Protein AF-A0A838E9V6-F1 (afdb_monomer)

Mean predicted aligned error: 13.84 Å

Nearest PDB structures (foldseek):
  1suy-assembly1_A  TM=6.445E-01  e=7.624E-01  Thermosynechococcus vestitus BP-1
  1wsx-assembly1_A  TM=2.906E-01  e=5.916E+00  Mus musculus

Structure (mmCIF, N/CA/C/O backbone):
data_AF-A0A838E9V6-F1
#
_entry.id   AF-A0A838E9V6-F1
#
loop_
_atom_site.group_PDB
_atom_site.id
_atom_site.type_symbol
_atom_site.label_atom_id
_atom_site.label_alt_id
_atom_site.label_comp_id
_atom_site.label_asym_id
_atom_site.label_entity_id
_atom_site.label_seq_id
_atom_site.pdbx_PDB_ins_code
_atom_site.Cartn_x
_atom_site.Cartn_y
_atom_site.Cartn_z
_atom_site.occupancy
_atom_site.B_iso_or_equiv
_atom_site.auth_seq_id
_atom_site.auth_comp_id
_atom_site.auth_asym_id
_atom_site.auth_atom_id
_atom_site.pdbx_PDB_model_num
ATOM 1 N N . MET A 1 1 ? -10.576 -5.044 -42.780 1.00 44.03 1 MET A N 1
ATOM 2 C CA . MET A 1 1 ? -9.207 -4.697 -42.342 1.00 44.03 1 MET A CA 1
ATOM 3 C C . MET A 1 1 ? -9.316 -3.713 -41.189 1.00 44.03 1 MET A C 1
ATOM 5 O O . MET A 1 1 ? -9.826 -2.631 -41.423 1.00 44.03 1 MET A O 1
ATOM 9 N N . SER A 1 2 ? -8.947 -4.120 -39.970 1.00 41.78 2 SER A N 1
ATOM 10 C CA . SER A 1 2 ? -8.233 -3.323 -38.948 1.00 41.78 2 SER A CA 1
ATOM 11 C C . SER A 1 2 ? -8.264 -4.103 -37.624 1.00 41.78 2 SER A C 1
ATOM 13 O O . SER A 1 2 ? -9.058 -3.837 -36.729 1.00 41.78 2 SER A O 1
ATOM 15 N N . ALA A 1 3 ? -7.438 -5.147 -37.552 1.00 50.62 3 ALA A N 1
ATOM 16 C CA . ALA A 1 3 ? -7.048 -5.796 -36.307 1.00 50.62 3 ALA A CA 1
ATOM 17 C C . ALA A 1 3 ? -5.628 -5.302 -36.020 1.00 50.62 3 ALA A C 1
ATOM 19 O O . ALA A 1 3 ? -4.752 -5.484 -36.863 1.00 50.62 3 ALA A O 1
ATOM 20 N N . GLY A 1 4 ? -5.404 -4.611 -34.901 1.00 46.19 4 GLY A N 1
ATOM 21 C CA . GLY A 1 4 ? -4.061 -4.085 -34.640 1.00 46.19 4 GLY A CA 1
ATOM 22 C C . GLY A 1 4 ? -3.815 -3.292 -33.361 1.00 46.19 4 GLY A C 1
ATOM 23 O O . GLY A 1 4 ? -2.734 -2.730 -33.238 1.00 46.19 4 GLY A O 1
ATOM 24 N N . ARG A 1 5 ? -4.749 -3.203 -32.400 1.00 48.25 5 ARG A N 1
ATOM 25 C CA . ARG A 1 5 ? -4.474 -2.433 -31.167 1.00 48.25 5 ARG A CA 1
ATOM 26 C C . ARG A 1 5 ? -5.115 -2.967 -29.876 1.00 48.25 5 ARG A C 1
ATOM 28 O O . ARG A 1 5 ? -5.399 -2.186 -28.983 1.00 48.25 5 ARG A O 1
ATOM 35 N N . GLN A 1 6 ? -5.342 -4.280 -29.767 1.00 49.00 6 GLN A N 1
ATOM 36 C CA . GLN A 1 6 ? -5.952 -4.902 -28.570 1.00 49.00 6 GLN A CA 1
ATOM 37 C C . GLN A 1 6 ? -5.002 -5.803 -27.753 1.00 49.00 6 GLN A C 1
ATOM 39 O O . GLN A 1 6 ? -5.406 -6.326 -26.726 1.00 49.00 6 GLN A O 1
ATOM 44 N N . GLY A 1 7 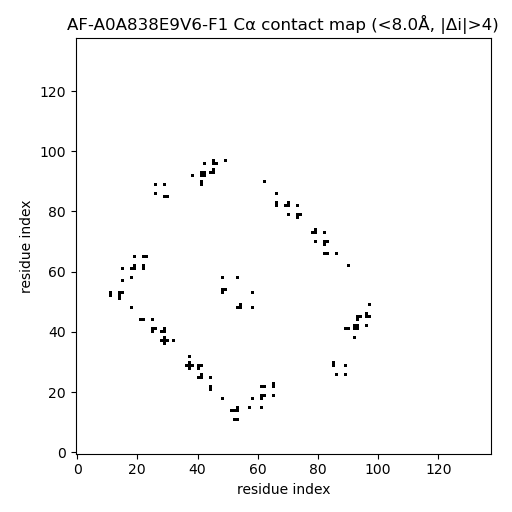? -3.737 -5.970 -28.159 1.00 52.50 7 GLY A N 1
ATOM 45 C CA . GLY A 1 7 ? -2.804 -6.877 -27.470 1.00 52.50 7 GLY A CA 1
ATOM 46 C C . GLY A 1 7 ? -2.057 -6.281 -26.271 1.00 52.50 7 GLY A C 1
ATOM 47 O O . GLY A 1 7 ? -1.668 -7.024 -25.383 1.00 52.50 7 GLY A O 1
ATOM 48 N N . HIS A 1 8 ? -1.852 -4.960 -26.233 1.00 54.62 8 HIS A N 1
ATOM 49 C CA . HIS A 1 8 ? -0.976 -4.333 -25.231 1.00 54.62 8 HIS A CA 1
ATOM 50 C C . HIS A 1 8 ? -1.725 -3.914 -23.952 1.00 54.62 8 HIS A C 1
ATOM 52 O O . HIS A 1 8 ? -1.198 -4.078 -22.861 1.00 54.62 8 HIS A O 1
ATOM 58 N N . GLY A 1 9 ? -2.986 -3.472 -24.071 1.00 62.78 9 GLY A N 1
ATOM 59 C CA . GLY A 1 9 ? -3.817 -3.127 -22.907 1.00 62.78 9 GLY A CA 1
ATOM 60 C C . GLY A 1 9 ? -4.134 -4.334 -22.021 1.00 62.78 9 GLY A C 1
ATOM 61 O O . GLY A 1 9 ? -3.982 -4.258 -20.815 1.00 62.78 9 GLY A O 1
ATOM 62 N N . GLY A 1 10 ? -4.447 -5.492 -22.615 1.00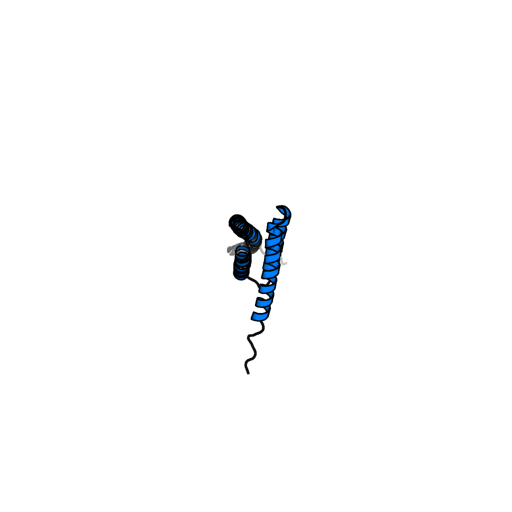 76.75 10 GLY A N 1
ATOM 63 C CA . GLY A 1 10 ? -4.812 -6.682 -21.836 1.00 76.75 10 GLY A CA 1
ATOM 64 C C . GLY A 1 10 ? -3.674 -7.280 -20.996 1.00 76.75 10 GLY A C 1
ATOM 65 O O . GLY A 1 10 ? -3.946 -7.926 -19.987 1.00 76.75 10 GLY A O 1
ATOM 66 N N . VAL A 1 11 ? -2.410 -7.078 -21.389 1.00 77.00 11 VAL A N 1
ATOM 67 C CA . VAL A 1 11 ? -1.249 -7.510 -20.589 1.00 77.00 11 VAL A CA 1
ATOM 68 C C . VAL A 1 11 ? -1.016 -6.543 -19.429 1.00 77.00 11 VAL A C 1
ATOM 70 O O . VAL A 1 11 ? -0.875 -6.999 -18.298 1.00 77.00 11 VAL A O 1
ATOM 73 N N . HIS A 1 12 ? -1.067 -5.232 -19.691 1.00 83.00 12 HIS A N 1
ATOM 74 C CA . HIS A 1 12 ? -0.949 -4.195 -18.659 1.00 83.00 12 HIS A CA 1
ATOM 75 C C . HIS A 1 12 ? -2.067 -4.309 -17.611 1.00 83.00 12 HIS A C 1
ATOM 77 O O . HIS A 1 12 ? -1.781 -4.324 -16.418 1.00 83.00 12 HIS A O 1
ATOM 83 N N . ASP A 1 13 ? -3.313 -4.546 -18.038 1.00 86.25 13 ASP A N 1
ATOM 84 C CA . ASP A 1 13 ? -4.456 -4.778 -17.142 1.00 86.25 13 ASP A CA 1
ATOM 85 C C . ASP A 1 13 ? -4.245 -6.021 -16.252 1.00 86.25 13 ASP A C 1
ATOM 87 O O . ASP A 1 13 ? -4.511 -6.003 -15.048 1.00 86.25 13 ASP A O 1
ATOM 91 N N . ALA A 1 14 ? -3.727 -7.119 -16.815 1.00 88.00 14 ALA A N 1
ATOM 92 C CA . ALA A 1 14 ? -3.445 -8.336 -16.055 1.00 88.00 14 ALA A CA 1
ATOM 93 C C . ALA A 1 14 ? -2.296 -8.150 -15.044 1.00 88.00 14 ALA A C 1
ATOM 95 O O . ALA A 1 14 ? -2.336 -8.721 -13.946 1.00 88.00 14 ALA A O 1
ATOM 96 N N . GLU A 1 15 ? -1.281 -7.360 -15.400 1.00 88.19 15 GLU A N 1
ATOM 97 C CA . GLU A 1 15 ? -0.183 -6.982 -14.509 1.00 88.19 15 GLU A CA 1
ATOM 98 C C . GLU A 1 15 ? -0.649 -6.041 -13.395 1.00 88.19 15 GLU A C 1
ATOM 100 O O . GLU A 1 15 ? -0.291 -6.274 -12.239 1.00 88.19 15 GLU A O 1
ATOM 105 N N . LEU A 1 16 ? -1.505 -5.059 -13.694 1.00 89.81 16 LEU A N 1
ATOM 106 C CA . LEU A 1 16 ? -2.145 -4.189 -12.703 1.00 89.81 16 LEU A CA 1
ATOM 107 C C . LEU A 1 16 ? -2.951 -4.997 -11.685 1.00 89.81 16 LEU A C 1
ATOM 109 O O . LEU A 1 16 ? -2.782 -4.830 -10.478 1.00 89.81 16 LEU A O 1
ATOM 113 N N . GLU A 1 17 ? -3.765 -5.945 -12.149 1.00 91.94 17 GLU A N 1
ATOM 114 C CA . GLU A 1 17 ? -4.529 -6.825 -11.264 1.00 91.94 17 GLU A CA 1
ATOM 115 C C . GLU A 1 17 ? -3.622 -7.705 -10.396 1.00 91.94 17 GLU A C 1
ATOM 117 O O . GLU A 1 17 ? -3.911 -7.977 -9.224 1.00 91.94 17 GLU A O 1
ATOM 122 N N . ARG A 1 18 ? -2.497 -8.169 -10.950 1.00 91.38 18 ARG A N 1
ATOM 123 C CA . ARG A 1 18 ? -1.490 -8.905 -10.179 1.00 91.38 18 ARG A CA 1
ATOM 124 C C . ARG A 1 18 ? -0.842 -8.017 -9.125 1.00 91.38 18 ARG A C 1
ATOM 126 O O . ARG A 1 18 ? -0.727 -8.452 -7.979 1.00 91.38 18 ARG A O 1
ATOM 133 N N . LEU A 1 19 ? -0.470 -6.795 -9.495 1.00 92.19 19 LEU A N 1
ATOM 134 C CA . LEU A 1 19 ? 0.091 -5.813 -8.582 1.00 92.19 19 LEU A CA 1
ATOM 135 C C . LEU A 1 19 ? -0.893 -5.506 -7.456 1.00 92.19 19 LEU A C 1
ATOM 137 O O . LEU A 1 19 ? -0.500 -5.558 -6.299 1.00 92.19 19 LEU A O 1
ATOM 141 N N . ARG A 1 20 ? -2.176 -5.283 -7.752 1.00 94.81 20 ARG A N 1
ATOM 142 C CA . ARG A 1 20 ? -3.206 -5.033 -6.736 1.00 94.81 20 ARG A CA 1
ATOM 143 C C . ARG A 1 20 ? -3.312 -6.164 -5.715 1.00 94.81 20 ARG A C 1
ATOM 145 O O . ARG A 1 20 ? -3.362 -5.897 -4.511 1.00 94.81 20 ARG A O 1
ATOM 152 N N . ARG A 1 21 ? -3.273 -7.426 -6.158 1.00 94.19 21 ARG A N 1
ATOM 153 C CA . ARG A 1 21 ? -3.259 -8.589 -5.249 1.00 94.19 21 ARG A CA 1
ATOM 154 C C . ARG A 1 21 ? -1.994 -8.642 -4.393 1.00 94.19 21 ARG A C 1
ATOM 156 O O . ARG A 1 21 ? -2.096 -8.773 -3.173 1.00 94.19 21 ARG A O 1
ATOM 163 N N . ASP A 1 22 ? -0.825 -8.517 -5.019 1.00 92.25 22 ASP A N 1
ATOM 164 C CA . ASP A 1 22 ? 0.467 -8.572 -4.326 1.00 92.25 22 ASP A CA 1
ATOM 165 C C . ASP A 1 22 ? 0.612 -7.401 -3.329 1.00 92.25 22 ASP A C 1
ATOM 167 O O . ASP A 1 22 ? 1.087 -7.594 -2.209 1.00 92.25 22 ASP A O 1
ATOM 171 N N . TYR A 1 23 ? 0.126 -6.211 -3.698 1.00 94.38 23 TYR A N 1
ATOM 172 C CA . TYR A 1 23 ? 0.092 -5.012 -2.860 1.00 94.38 23 TYR A CA 1
ATOM 173 C C . TYR A 1 23 ? -0.822 -5.200 -1.653 1.00 94.38 23 TYR A C 1
ATOM 175 O O . TYR A 1 23 ? -0.414 -4.938 -0.525 1.00 94.38 23 TYR A O 1
ATOM 183 N N . THR A 1 24 ? -2.045 -5.692 -1.871 1.00 94.50 24 THR A N 1
ATOM 184 C CA . THR A 1 24 ? -3.008 -5.952 -0.790 1.00 94.50 24 THR A CA 1
ATOM 185 C C . THR A 1 24 ? -2.431 -6.930 0.224 1.00 94.50 24 THR A C 1
ATOM 187 O O . THR A 1 24 ? -2.467 -6.669 1.426 1.00 94.50 24 THR A O 1
ATOM 190 N N . PHE A 1 25 ? -1.846 -8.032 -0.253 1.00 92.19 25 PHE A N 1
ATOM 191 C CA . PHE A 1 25 ? -1.209 -9.016 0.614 1.00 92.19 25 PHE A CA 1
ATOM 192 C C . PHE A 1 25 ? -0.065 -8.395 1.423 1.00 92.19 25 PHE A C 1
ATOM 194 O O . PHE A 1 25 ? -0.062 -8.487 2.648 1.00 92.19 25 PHE A O 1
ATOM 201 N N . ALA A 1 26 ? 0.863 -7.700 0.760 1.00 91.19 26 ALA A N 1
ATOM 202 C CA . ALA A 1 26 ? 1.997 -7.071 1.429 1.00 91.19 26 ALA A CA 1
ATOM 203 C C . ALA A 1 26 ? 1.559 -6.003 2.447 1.00 91.19 26 ALA A C 1
ATOM 205 O O . ALA A 1 26 ? 2.107 -5.951 3.545 1.00 91.19 26 ALA A O 1
ATOM 206 N N . PHE A 1 27 ? 0.541 -5.198 2.129 1.00 92.56 27 PHE A N 1
ATOM 207 C CA . PHE A 1 27 ? 0.009 -4.174 3.027 1.00 92.56 27 PHE A CA 1
ATOM 208 C C . PHE A 1 27 ? -0.659 -4.776 4.273 1.00 92.56 27 PHE A C 1
ATOM 210 O O . PHE A 1 27 ? -0.463 -4.282 5.385 1.00 92.56 27 PHE A O 1
ATOM 217 N N . LEU A 1 28 ? -1.414 -5.869 4.121 1.00 89.81 28 LEU A N 1
ATOM 218 C CA . LEU A 1 28 ? -2.009 -6.583 5.255 1.00 89.81 28 LEU A CA 1
ATOM 219 C C . LEU A 1 28 ? -0.935 -7.225 6.139 1.00 89.81 28 LEU A C 1
ATOM 221 O O . LEU A 1 28 ? -0.963 -7.043 7.356 1.00 89.81 28 LEU A O 1
ATOM 225 N N . THR A 1 29 ? 0.049 -7.899 5.541 1.00 87.62 29 THR A N 1
ATOM 226 C CA . THR A 1 29 ? 1.192 -8.475 6.265 1.00 87.62 29 THR A CA 1
ATOM 227 C C . THR A 1 29 ? 1.982 -7.394 7.001 1.00 87.62 29 THR A C 1
ATOM 229 O O . THR A 1 29 ? 2.282 -7.547 8.185 1.00 87.62 29 THR A O 1
ATOM 232 N N . TYR A 1 30 ? 2.221 -6.245 6.358 1.00 86.50 30 TYR A N 1
ATOM 233 C CA . TYR A 1 30 ? 2.899 -5.104 6.973 1.00 86.50 30 TYR A CA 1
ATOM 234 C C . TYR A 1 30 ? 2.183 -4.617 8.243 1.00 86.50 30 TYR A C 1
ATOM 236 O O . TYR A 1 30 ? 2.810 -4.187 9.210 1.00 86.50 30 TYR A O 1
ATOM 244 N N . ARG A 1 31 ? 0.851 -4.701 8.287 1.00 83.25 31 ARG A N 1
ATOM 245 C CA . ARG A 1 31 ? 0.083 -4.319 9.478 1.00 83.25 31 ARG A CA 1
ATOM 246 C C . ARG A 1 31 ? 0.146 -5.348 10.605 1.00 83.25 31 ARG A C 1
ATOM 248 O O . ARG A 1 31 ? 0.025 -4.954 11.764 1.00 83.25 31 ARG A O 1
ATOM 255 N N . LEU A 1 32 ? 0.298 -6.630 10.277 1.00 82.88 32 LEU A N 1
ATOM 256 C CA . LEU A 1 32 ? 0.197 -7.737 11.230 1.00 82.88 32 LEU A CA 1
ATOM 257 C C . LEU A 1 32 ? 1.546 -8.152 11.841 1.00 82.88 32 LEU A C 1
ATOM 259 O O . LEU A 1 32 ? 1.571 -8.573 12.994 1.00 82.88 32 LEU A O 1
ATOM 263 N N . GLU A 1 33 ? 2.655 -8.030 11.108 1.00 77.06 33 GLU A N 1
ATOM 264 C CA . GLU A 1 33 ? 3.945 -8.627 11.504 1.00 77.06 33 GLU A CA 1
ATOM 265 C C . GLU A 1 33 ? 4.886 -7.665 12.250 1.00 77.06 33 GLU A C 1
ATOM 267 O O . GLU A 1 33 ? 4.508 -6.532 12.530 1.00 77.06 33 GLU A O 1
ATOM 272 N N . GLY A 1 34 ? 6.091 -8.107 12.632 1.00 68.31 34 GLY A N 1
ATOM 273 C CA . GLY A 1 34 ? 7.119 -7.289 13.293 1.00 68.31 34 GLY A CA 1
ATOM 274 C C . GLY A 1 34 ? 7.966 -6.466 12.314 1.00 68.31 34 GLY A C 1
ATOM 275 O O . GLY A 1 34 ? 7.862 -6.611 11.099 1.00 68.31 34 GLY A O 1
ATOM 276 N N . THR A 1 35 ? 8.822 -5.580 12.833 1.00 69.81 35 THR A N 1
ATOM 277 C CA . THR A 1 35 ? 9.545 -4.558 12.048 1.00 69.81 35 THR A CA 1
ATOM 278 C C . THR A 1 35 ? 10.389 -5.118 10.896 1.00 69.81 35 THR A C 1
ATOM 280 O O . THR A 1 35 ? 10.432 -4.512 9.832 1.00 69.81 35 THR A O 1
ATOM 283 N N . GLU A 1 36 ? 11.034 -6.274 11.070 1.00 72.81 36 GLU A N 1
ATOM 284 C CA . GLU A 1 36 ? 11.898 -6.866 10.035 1.00 72.81 36 GLU A CA 1
ATOM 285 C C . GLU A 1 36 ? 11.097 -7.480 8.881 1.00 72.81 36 GLU A C 1
ATOM 287 O O . GLU A 1 36 ? 11.388 -7.216 7.714 1.00 72.81 36 GLU A O 1
ATOM 292 N N . GLN A 1 37 ? 10.044 -8.246 9.181 1.00 75.00 37 GLN A N 1
ATOM 293 C CA . GLN A 1 37 ? 9.223 -8.861 8.134 1.00 75.00 37 GLN A CA 1
ATOM 294 C C . GLN A 1 37 ? 8.397 -7.821 7.362 1.00 75.00 37 GLN A C 1
ATOM 296 O O . GLN A 1 37 ? 8.198 -7.946 6.152 1.00 75.00 37 GLN A O 1
ATOM 301 N N . ARG A 1 38 ? 8.001 -6.734 8.041 1.00 73.81 38 ARG A N 1
ATOM 302 C CA . ARG A 1 38 ? 7.392 -5.540 7.435 1.00 73.81 38 ARG A CA 1
ATOM 303 C C . ARG A 1 38 ? 8.245 -4.955 6.312 1.00 73.81 38 ARG A C 1
ATOM 305 O O . ARG A 1 38 ? 7.741 -4.723 5.214 1.00 73.81 38 ARG A O 1
ATOM 312 N N . LEU A 1 39 ? 9.528 -4.722 6.586 1.00 75.31 39 LEU A N 1
ATOM 313 C CA . LEU A 1 39 ? 10.454 -4.137 5.615 1.00 75.31 39 LEU A CA 1
ATOM 314 C C . LEU A 1 39 ? 10.697 -5.083 4.439 1.00 75.31 39 LEU A C 1
ATOM 316 O O . LEU A 1 39 ? 10.697 -4.644 3.290 1.00 75.31 39 LEU A O 1
ATOM 320 N N . GLN A 1 40 ? 10.820 -6.384 4.710 1.00 79.00 40 GLN A N 1
ATOM 321 C CA . GLN A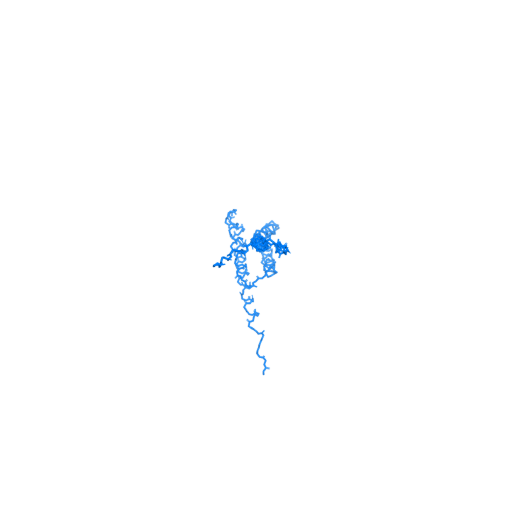 1 40 ? 11.002 -7.389 3.666 1.00 79.00 40 GLN A CA 1
ATOM 322 C C . GLN A 1 40 ? 9.813 -7.426 2.691 1.00 79.00 40 GLN A C 1
ATOM 324 O O . GLN A 1 40 ? 10.016 -7.436 1.477 1.00 79.00 40 GLN A O 1
ATOM 329 N N . ALA A 1 41 ? 8.576 -7.368 3.198 1.00 78.00 41 ALA A N 1
ATOM 330 C CA . ALA A 1 41 ? 7.375 -7.365 2.361 1.00 78.00 41 ALA A CA 1
ATOM 331 C C . ALA A 1 41 ? 7.304 -6.139 1.429 1.00 78.00 41 ALA A C 1
ATOM 333 O O . ALA A 1 41 ? 6.982 -6.279 0.247 1.00 78.00 41 ALA A O 1
ATOM 334 N N . ALA A 1 42 ? 7.636 -4.948 1.941 1.00 79.75 42 ALA A N 1
ATOM 335 C CA . ALA A 1 42 ? 7.700 -3.725 1.140 1.00 79.75 42 ALA A CA 1
ATOM 336 C C . ALA A 1 42 ? 8.820 -3.792 0.085 1.00 79.75 42 ALA A C 1
ATOM 338 O O . ALA A 1 42 ? 8.607 -3.446 -1.080 1.00 79.75 42 ALA A O 1
ATOM 339 N N . TYR A 1 43 ? 9.989 -4.305 0.476 1.00 79.62 43 TYR A N 1
ATOM 340 C CA . TYR A 1 43 ? 11.150 -4.442 -0.396 1.00 79.62 43 TYR A CA 1
ATOM 341 C C . TYR A 1 43 ? 10.905 -5.410 -1.564 1.00 79.62 43 TYR A C 1
ATOM 343 O O . TYR A 1 43 ? 11.177 -5.087 -2.725 1.00 79.62 43 TYR A O 1
ATOM 351 N N . ASP A 1 44 ? 10.349 -6.589 -1.278 1.00 81.44 44 ASP A N 1
ATOM 352 C CA . ASP A 1 44 ? 10.055 -7.600 -2.296 1.00 81.44 44 ASP A CA 1
ATOM 353 C C . ASP A 1 44 ? 8.982 -7.128 -3.278 1.00 81.44 44 ASP A C 1
ATOM 355 O O . ASP A 1 44 ? 9.064 -7.426 -4.473 1.00 81.44 44 ASP A O 1
ATOM 359 N N . LEU A 1 45 ? 7.994 -6.364 -2.802 1.00 84.19 45 LEU A N 1
ATOM 360 C CA . LEU A 1 45 ? 6.988 -5.753 -3.663 1.00 84.19 45 LEU A CA 1
ATOM 361 C C . LEU A 1 45 ? 7.615 -4.717 -4.604 1.00 84.19 45 LEU A C 1
ATOM 363 O O . LEU A 1 45 ? 7.404 -4.790 -5.815 1.00 84.19 45 LEU A O 1
ATOM 367 N N . GLY A 1 46 ? 8.431 -3.803 -4.072 1.00 79.19 46 GLY A N 1
ATOM 368 C CA . GLY A 1 46 ? 9.113 -2.783 -4.871 1.00 79.19 46 GLY A CA 1
ATOM 369 C C . GLY A 1 46 ? 9.982 -3.387 -5.980 1.00 79.19 46 GLY A C 1
ATOM 370 O O . GLY A 1 46 ? 9.929 -2.952 -7.132 1.00 79.19 46 GLY A O 1
ATOM 371 N N . ARG A 1 47 ? 10.702 -4.478 -5.684 1.00 78.00 47 ARG A N 1
ATOM 372 C CA . ARG A 1 47 ? 11.488 -5.221 -6.685 1.00 78.00 47 ARG A CA 1
ATOM 373 C C . ARG A 1 47 ? 10.644 -5.867 -7.779 1.00 78.00 47 ARG A C 1
ATOM 375 O O . ARG A 1 47 ? 11.070 -5.871 -8.932 1.00 78.00 47 ARG A O 1
ATOM 382 N N . LYS A 1 48 ? 9.481 -6.430 -7.438 1.00 79.81 48 LYS A N 1
ATOM 383 C CA . LYS A 1 48 ? 8.576 -7.041 -8.426 1.00 79.8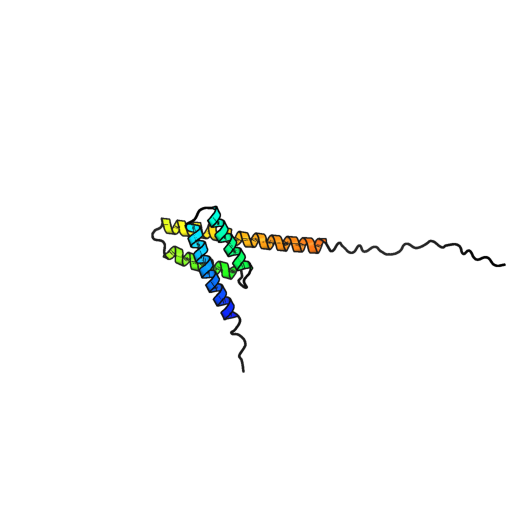1 48 LYS A CA 1
ATOM 384 C C . LYS A 1 48 ? 8.051 -6.003 -9.412 1.00 79.81 48 LYS A C 1
ATOM 386 O O . LYS A 1 48 ? 8.048 -6.274 -10.606 1.00 79.81 48 LYS A O 1
ATOM 391 N N . VAL A 1 49 ? 7.686 -4.814 -8.928 1.00 78.81 49 VAL A N 1
ATOM 392 C CA . VAL A 1 49 ? 7.230 -3.711 -9.789 1.00 78.81 49 VAL A CA 1
ATOM 393 C C . VAL A 1 49 ? 8.348 -3.262 -10.730 1.00 78.81 49 VAL A C 1
ATOM 395 O O . VAL A 1 49 ? 8.121 -3.133 -11.927 1.00 78.81 49 VAL A O 1
ATOM 398 N N . MET A 1 50 ? 9.581 -3.124 -10.232 1.00 73.69 50 MET A N 1
ATOM 399 C CA . MET A 1 50 ? 10.734 -2.777 -11.077 1.00 73.69 50 MET A CA 1
ATOM 400 C C . MET A 1 50 ? 11.050 -3.807 -12.175 1.00 73.69 50 MET A C 1
ATOM 402 O O . MET A 1 50 ? 11.722 -3.464 -13.144 1.00 73.69 50 MET A O 1
ATOM 406 N N . ALA A 1 51 ? 10.622 -5.060 -12.012 1.00 73.19 51 ALA A N 1
ATOM 407 C CA . ALA A 1 51 ? 10.821 -6.130 -12.988 1.00 73.19 51 ALA A CA 1
ATOM 408 C C . ALA A 1 51 ? 9.639 -6.303 -13.967 1.00 73.19 51 ALA A C 1
ATOM 410 O O . ALA A 1 51 ? 9.697 -7.190 -14.816 1.00 73.19 51 ALA A O 1
ATOM 411 N N . SER A 1 52 ? 8.583 -5.495 -13.837 1.00 76.31 52 SER A N 1
ATOM 412 C CA . SER A 1 52 ? 7.382 -5.516 -14.690 1.00 76.31 52 SER A CA 1
ATOM 413 C C . SER A 1 52 ? 7.364 -4.352 -15.690 1.00 76.31 52 SER A C 1
ATOM 415 O O . SER A 1 52 ? 8.206 -3.458 -15.602 1.00 76.31 52 SER A O 1
ATOM 417 N N . GLU A 1 53 ? 6.400 -4.326 -16.619 1.00 77.62 53 GLU A N 1
ATOM 418 C CA . GLU A 1 53 ? 6.174 -3.158 -17.493 1.00 77.62 53 GLU A CA 1
ATOM 419 C C . GLU A 1 53 ? 5.440 -2.006 -16.774 1.00 77.62 53 GLU A C 1
ATOM 421 O O . GLU A 1 53 ? 5.209 -0.944 -17.358 1.00 77.62 53 GLU A O 1
ATOM 426 N N . LEU A 1 54 ? 5.100 -2.189 -15.493 1.00 81.38 54 LEU A N 1
ATOM 427 C CA . LEU A 1 54 ? 4.400 -1.202 -14.680 1.00 81.38 54 LEU A CA 1
ATOM 428 C C . LEU A 1 54 ? 5.311 -0.042 -14.277 1.00 81.38 54 LEU A C 1
ATOM 430 O O . LEU A 1 54 ? 6.498 -0.197 -13.976 1.00 81.38 54 LEU A O 1
ATOM 434 N N . ASN A 1 55 ? 4.721 1.146 -14.218 1.00 83.19 55 ASN A N 1
ATOM 435 C CA . ASN A 1 55 ? 5.413 2.370 -13.841 1.00 83.19 55 ASN A CA 1
ATOM 436 C C . ASN A 1 55 ? 5.015 2.851 -12.429 1.00 83.19 55 ASN A C 1
ATOM 438 O O . ASN A 1 55 ? 4.181 2.268 -11.737 1.00 83.19 55 ASN A O 1
ATOM 442 N N . LEU A 1 56 ? 5.630 3.946 -11.977 1.00 84.81 56 LEU A N 1
ATOM 443 C CA . LEU A 1 56 ? 5.377 4.505 -10.646 1.00 84.81 56 LEU A CA 1
ATOM 444 C C . LEU A 1 56 ? 3.930 5.007 -10.455 1.00 84.81 56 LEU A C 1
ATOM 446 O O . LEU A 1 56 ? 3.417 4.969 -9.338 1.00 84.81 56 LEU A O 1
ATOM 450 N N . LEU A 1 57 ? 3.272 5.474 -11.520 1.00 88.38 57 LEU A N 1
ATOM 451 C CA . LEU A 1 57 ? 1.877 5.918 -11.474 1.00 88.38 57 LEU A CA 1
ATOM 452 C C . LEU A 1 57 ? 0.927 4.730 -11.308 1.00 88.38 57 LEU A C 1
ATOM 454 O O . LEU A 1 57 ? -0.003 4.830 -10.514 1.00 88.38 57 LEU A O 1
ATOM 458 N N . ASP A 1 58 ? 1.211 3.604 -11.967 1.00 90.25 58 ASP A N 1
ATOM 459 C CA . ASP A 1 58 ? 0.460 2.353 -11.793 1.00 90.25 58 ASP A CA 1
ATOM 460 C C . ASP A 1 58 ? 0.505 1.898 -10.323 1.00 90.25 58 ASP A C 1
ATOM 462 O O . ASP A 1 58 ? -0.516 1.576 -9.713 1.00 90.25 58 ASP A O 1
ATOM 466 N N . LEU A 1 59 ? 1.691 1.963 -9.708 1.00 91.06 59 LEU A N 1
ATOM 467 C CA . LEU A 1 59 ? 1.873 1.666 -8.287 1.00 91.06 59 LEU A CA 1
ATOM 468 C C . LEU A 1 59 ? 1.120 2.646 -7.373 1.00 91.06 59 LEU A C 1
ATOM 470 O O . LEU A 1 59 ? 0.510 2.222 -6.390 1.00 91.06 59 LEU A O 1
ATOM 474 N N . ALA A 1 60 ? 1.159 3.946 -7.675 1.00 93.25 60 ALA A N 1
ATOM 475 C CA . ALA A 1 60 ? 0.444 4.959 -6.903 1.00 93.25 60 ALA A CA 1
ATOM 476 C C . ALA A 1 60 ? -1.081 4.777 -6.995 1.00 93.25 60 ALA A C 1
ATOM 478 O O . ALA A 1 60 ? -1.779 4.909 -5.990 1.00 93.25 60 ALA A O 1
ATOM 479 N N . GLN A 1 61 ? -1.596 4.426 -8.176 1.00 94.75 61 GLN A N 1
ATOM 480 C CA . GLN A 1 61 ? -3.011 4.129 -8.375 1.00 94.75 61 GLN A CA 1
ATOM 481 C C . GLN A 1 61 ? -3.441 2.925 -7.529 1.00 94.75 61 GLN A C 1
ATOM 483 O O . GLN A 1 61 ? -4.365 3.047 -6.724 1.00 94.75 61 GLN A O 1
ATOM 488 N N . VAL A 1 62 ? -2.722 1.801 -7.634 1.00 95.69 62 VAL A N 1
ATOM 489 C CA . VAL A 1 62 ? -3.004 0.598 -6.836 1.00 95.69 62 VAL A CA 1
ATOM 490 C C . VAL A 1 62 ? -2.949 0.894 -5.335 1.00 95.69 62 VAL A C 1
ATOM 492 O O . VAL A 1 62 ? -3.813 0.439 -4.585 1.00 95.69 62 VAL A O 1
ATOM 495 N N . HIS A 1 63 ? -1.970 1.684 -4.879 1.00 96.25 63 HIS A N 1
ATOM 496 C CA . HIS A 1 63 ? -1.895 2.113 -3.483 1.00 96.25 63 HIS A CA 1
ATOM 497 C C . HIS A 1 63 ? -3.183 2.816 -3.038 1.00 96.25 63 HIS A C 1
ATOM 499 O O . HIS A 1 63 ? -3.75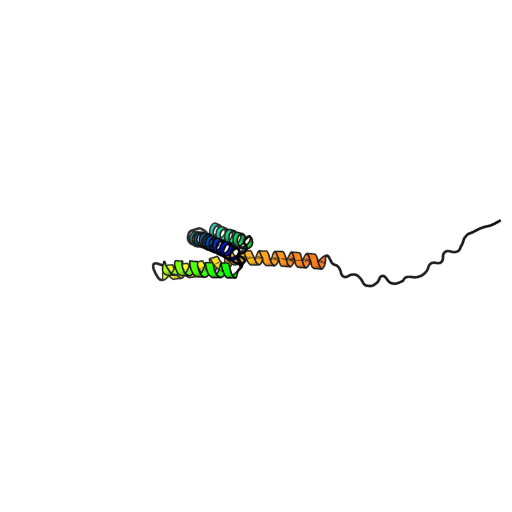7 2.455 -2.011 1.00 96.25 63 HIS A O 1
ATOM 505 N N . HIS A 1 64 ? -3.655 3.800 -3.806 1.00 96.62 64 HIS A N 1
ATOM 506 C CA . HIS A 1 64 ? -4.859 4.548 -3.455 1.00 96.62 64 HIS A CA 1
ATOM 507 C C . HIS A 1 64 ? -6.113 3.670 -3.431 1.00 96.62 64 HIS A C 1
ATOM 509 O O . HIS A 1 64 ? -6.917 3.807 -2.508 1.00 96.62 64 HIS A O 1
ATOM 515 N N . GLU A 1 65 ? -6.261 2.752 -4.386 1.00 96.88 65 GLU A N 1
ATOM 516 C CA . GLU A 1 65 ? -7.383 1.807 -4.434 1.00 96.88 65 GLU A CA 1
ATOM 517 C C . GLU A 1 65 ? -7.401 0.894 -3.198 1.00 96.88 65 GLU A C 1
ATOM 519 O O . GLU A 1 65 ? -8.398 0.838 -2.476 1.00 96.88 65 GLU A O 1
ATOM 524 N N . VAL A 1 66 ? -6.269 0.254 -2.882 1.00 96.81 66 VAL A N 1
ATOM 525 C CA . VAL A 1 66 ? -6.153 -0.648 -1.722 1.00 96.81 66 VAL A CA 1
ATOM 526 C C . VAL A 1 66 ? -6.362 0.099 -0.403 1.00 96.81 66 VAL A C 1
ATOM 528 O O . VAL A 1 66 ? -7.017 -0.407 0.512 1.00 96.81 66 VAL A O 1
ATOM 531 N N . VAL A 1 67 ? -5.830 1.317 -0.277 1.00 96.69 67 VAL A N 1
ATOM 532 C CA . VAL A 1 67 ? -6.000 2.129 0.935 1.00 96.69 67 VAL A CA 1
ATOM 533 C C . VAL A 1 67 ? -7.445 2.585 1.095 1.00 96.69 67 VAL A C 1
ATOM 535 O O . VAL A 1 67 ? -7.957 2.542 2.211 1.00 96.69 67 VAL A O 1
ATOM 538 N N . ALA A 1 68 ? -8.124 2.979 0.015 1.00 97.44 68 ALA A N 1
ATOM 539 C CA . ALA A 1 68 ? -9.536 3.342 0.070 1.00 97.44 68 ALA A CA 1
ATOM 540 C C . ALA A 1 68 ? -10.392 2.168 0.568 1.00 97.44 68 ALA A C 1
ATOM 542 O O . ALA A 1 68 ? -11.195 2.342 1.485 1.00 97.44 68 ALA A O 1
ATOM 543 N N . GLU A 1 69 ? -10.162 0.962 0.043 1.00 96.50 69 GLU A N 1
ATOM 544 C CA . GLU A 1 69 ? -10.835 -0.258 0.504 1.00 96.50 69 GLU A CA 1
ATOM 545 C C . GLU A 1 69 ? -10.546 -0.549 1.985 1.00 96.50 69 GLU A C 1
ATOM 547 O O . GLU A 1 69 ? -11.463 -0.812 2.767 1.00 96.50 69 GLU A O 1
ATOM 552 N N . ALA A 1 70 ? -9.286 -0.434 2.411 1.00 95.44 70 ALA A N 1
ATOM 553 C CA . ALA A 1 70 ? -8.894 -0.664 3.800 1.00 95.44 70 ALA A CA 1
ATOM 554 C C . ALA A 1 70 ? -9.467 0.379 4.776 1.00 95.44 70 ALA A C 1
ATOM 556 O O . ALA A 1 70 ? -9.756 0.047 5.928 1.00 95.44 70 ALA A O 1
ATOM 557 N N . LEU A 1 71 ? -9.623 1.633 4.340 1.00 96.19 71 LEU A N 1
ATOM 558 C CA . LEU A 1 71 ? -10.248 2.698 5.125 1.00 96.19 71 LEU A CA 1
ATOM 559 C C . LEU A 1 71 ? -11.755 2.468 5.268 1.00 96.19 71 LEU A C 1
ATOM 561 O O . LEU A 1 71 ? -12.285 2.634 6.364 1.00 96.19 71 LEU A O 1
ATOM 565 N N . LEU A 1 72 ? -12.430 2.045 4.194 1.00 96.56 72 LEU A N 1
ATOM 566 C CA . LEU A 1 72 ? -13.853 1.692 4.222 1.00 96.56 72 LEU A CA 1
ATOM 567 C C . LEU A 1 72 ? -14.136 0.473 5.112 1.00 96.56 72 LEU A C 1
ATOM 569 O O . LEU A 1 72 ? -15.203 0.391 5.713 1.00 96.56 72 LEU A O 1
ATOM 573 N N . ALA A 1 73 ? -13.180 -0.451 5.226 1.00 95.19 73 ALA A N 1
ATOM 574 C CA . ALA A 1 73 ? -13.280 -1.629 6.085 1.00 95.19 73 ALA A CA 1
ATOM 575 C C . ALA A 1 73 ? -12.940 -1.366 7.570 1.00 95.19 73 ALA A C 1
ATOM 577 O O . ALA A 1 73 ? -13.024 -2.284 8.388 1.00 95.19 73 ALA A O 1
ATOM 578 N N . ALA A 1 74 ? -12.522 -0.151 7.944 1.00 95.38 74 ALA A N 1
ATOM 579 C CA . ALA A 1 74 ? -12.145 0.161 9.320 1.00 95.38 74 ALA A CA 1
ATOM 580 C C . ALA A 1 74 ? -13.370 0.180 10.256 1.00 95.38 74 ALA A C 1
ATOM 582 O O . ALA A 1 74 ? -14.362 0.852 9.989 1.00 95.38 74 ALA A O 1
ATOM 583 N N . SER A 1 75 ? -13.281 -0.521 11.391 1.00 94.69 75 SER A N 1
ATOM 584 C CA . SER A 1 75 ? -14.387 -0.661 12.352 1.00 94.69 75 SER A CA 1
ATOM 585 C C . SER A 1 75 ? -14.674 0.600 13.168 1.00 94.69 75 SER A C 1
ATOM 587 O O . SER A 1 75 ? -15.786 0.781 13.658 1.00 94.69 75 SER A O 1
ATOM 589 N N . ASP A 1 76 ? -13.667 1.455 13.353 1.00 96.19 76 ASP A N 1
ATOM 590 C CA . ASP A 1 76 ? -13.759 2.676 14.144 1.00 96.19 76 ASP A CA 1
ATOM 591 C C . ASP A 1 76 ? -12.686 3.709 13.749 1.00 96.19 76 ASP A C 1
ATOM 593 O O . ASP A 1 76 ? -11.807 3.484 12.911 1.00 96.19 76 ASP A O 1
ATOM 597 N N . ASN A 1 77 ? -12.745 4.871 14.400 1.00 96.12 77 ASN A N 1
ATOM 598 C CA . ASN A 1 77 ? -11.826 5.984 14.180 1.00 96.12 77 ASN A CA 1
ATOM 599 C C . ASN A 1 77 ? -10.366 5.698 14.585 1.00 96.12 77 ASN A C 1
ATOM 601 O O . ASN A 1 77 ? -9.463 6.405 14.127 1.00 96.12 77 ASN A O 1
ATOM 605 N N . ALA A 1 78 ? -10.110 4.742 15.479 1.00 95.62 78 ALA A N 1
ATOM 606 C CA . ALA A 1 78 ? -8.753 4.354 15.853 1.00 95.62 78 ALA A CA 1
ATOM 607 C C . ALA A 1 78 ? -8.158 3.433 14.779 1.00 95.62 78 ALA A C 1
ATOM 609 O O . ALA A 1 78 ? -7.049 3.682 14.304 1.00 95.62 78 ALA A O 1
ATOM 610 N N . ALA A 1 79 ? -8.931 2.447 14.319 1.00 93.56 79 ALA A N 1
ATOM 611 C CA . ALA A 1 79 ? -8.589 1.575 13.204 1.00 93.56 79 ALA A CA 1
ATOM 612 C C . ALA A 1 79 ? -8.340 2.379 11.921 1.00 93.56 79 ALA A C 1
ATOM 614 O O . ALA A 1 79 ? -7.338 2.143 11.249 1.00 93.56 79 ALA A O 1
ATOM 615 N N . LEU A 1 80 ? -9.179 3.378 11.625 1.00 96.31 80 LEU A N 1
ATOM 616 C CA . LEU A 1 80 ? -9.011 4.273 10.476 1.00 96.31 80 LEU A CA 1
ATOM 617 C C . LEU A 1 80 ? -7.667 5.014 10.528 1.00 96.31 80 LEU A C 1
ATOM 619 O O . LEU A 1 80 ? -6.916 5.016 9.553 1.00 96.31 80 LEU A O 1
ATOM 623 N N . ARG A 1 81 ? -7.319 5.600 11.683 1.00 95.12 81 ARG A N 1
ATOM 624 C CA . ARG A 1 81 ? -6.022 6.276 11.868 1.00 95.12 81 ARG A CA 1
ATOM 625 C C . ARG A 1 81 ? -4.847 5.312 11.727 1.00 95.12 81 ARG A C 1
ATOM 627 O O . ARG A 1 81 ? -3.844 5.676 11.119 1.00 95.12 81 ARG A O 1
ATOM 634 N N . ALA A 1 82 ? -4.977 4.092 12.247 1.00 93.00 82 ALA A N 1
ATOM 635 C CA . ALA A 1 82 ? -3.953 3.062 12.104 1.00 93.00 82 ALA A CA 1
ATOM 636 C C . ALA A 1 82 ? -3.755 2.650 10.635 1.00 93.00 82 ALA A C 1
ATOM 638 O O . ALA A 1 82 ? -2.614 2.497 10.203 1.00 93.00 82 ALA A O 1
ATOM 639 N N . VAL A 1 83 ? -4.838 2.529 9.853 1.00 95.19 83 VAL A N 1
ATOM 640 C CA . VAL A 1 83 ? -4.770 2.273 8.402 1.00 95.19 83 VAL A CA 1
ATOM 641 C C . VAL A 1 83 ? -4.013 3.400 7.704 1.00 95.19 83 VAL A C 1
ATOM 643 O O . VAL A 1 83 ? -3.066 3.126 6.975 1.00 95.19 83 VAL A O 1
ATOM 646 N N . ALA A 1 84 ? -4.397 4.657 7.947 1.00 95.19 84 ALA A N 1
ATOM 647 C CA . ALA A 1 84 ? -3.792 5.813 7.289 1.00 95.19 84 ALA A CA 1
ATOM 648 C C . ALA A 1 84 ? -2.292 5.955 7.609 1.00 95.19 84 ALA A C 1
ATOM 650 O O . ALA A 1 84 ? -1.483 6.203 6.715 1.00 95.19 84 ALA A O 1
ATOM 651 N N . ALA A 1 85 ? -1.904 5.749 8.872 1.00 94.12 85 ALA A N 1
ATOM 652 C CA . ALA A 1 85 ? -0.502 5.781 9.281 1.00 94.12 85 ALA A CA 1
ATOM 653 C C . ALA A 1 85 ? 0.310 4.648 8.631 1.00 94.12 85 ALA A C 1
ATOM 655 O O . ALA A 1 85 ? 1.388 4.895 8.091 1.00 94.12 85 ALA A O 1
ATOM 656 N N . ALA A 1 86 ? -0.227 3.422 8.634 1.00 92.44 86 ALA A N 1
ATOM 657 C CA . ALA A 1 86 ? 0.420 2.279 7.998 1.00 92.44 86 ALA A CA 1
ATOM 658 C C . ALA A 1 86 ? 0.542 2.458 6.480 1.00 92.44 86 ALA A C 1
ATOM 660 O O . ALA A 1 86 ? 1.570 2.101 5.918 1.00 92.44 86 ALA A O 1
ATOM 661 N N . ALA A 1 87 ? -0.472 3.030 5.825 1.00 94.75 87 ALA A N 1
ATOM 662 C CA . ALA A 1 87 ? -0.472 3.292 4.388 1.00 94.75 87 ALA A CA 1
ATOM 663 C C . ALA A 1 87 ? 0.687 4.207 3.982 1.00 94.75 87 ALA A C 1
ATOM 665 O O . ALA A 1 87 ? 1.441 3.873 3.071 1.00 94.75 87 ALA A O 1
ATOM 666 N N . SER A 1 88 ? 0.861 5.322 4.699 1.00 94.19 88 SER A N 1
ATOM 667 C CA . SER A 1 88 ? 1.957 6.263 4.450 1.00 94.19 88 SER A CA 1
ATOM 668 C C . SER A 1 88 ? 3.325 5.607 4.655 1.00 94.19 88 SER A C 1
ATOM 670 O O . SER A 1 88 ? 4.167 5.642 3.759 1.00 94.19 88 SER A O 1
ATOM 672 N N . ALA A 1 89 ? 3.524 4.942 5.799 1.00 91.81 89 ALA A N 1
ATOM 673 C CA . ALA A 1 89 ? 4.790 4.283 6.112 1.00 91.81 89 ALA A CA 1
ATOM 674 C C . ALA A 1 89 ? 5.130 3.192 5.085 1.00 91.81 89 ALA A C 1
ATOM 676 O O . ALA A 1 89 ? 6.227 3.182 4.535 1.00 91.81 89 ALA A O 1
ATOM 677 N N . PHE A 1 90 ? 4.169 2.324 4.762 1.00 91.25 90 PHE A N 1
ATOM 678 C CA . PHE A 1 90 ? 4.357 1.262 3.780 1.00 91.25 90 PHE A CA 1
ATOM 679 C C . PHE A 1 90 ? 4.708 1.812 2.395 1.00 91.25 90 PHE A C 1
ATOM 681 O O . PHE A 1 90 ? 5.627 1.311 1.755 1.00 91.25 90 PHE A O 1
ATOM 688 N N . PHE A 1 91 ? 4.022 2.862 1.937 1.00 92.56 91 PHE A N 1
ATOM 689 C CA . PHE A 1 91 ? 4.299 3.449 0.629 1.00 92.56 91 PHE A CA 1
ATOM 690 C C . PHE A 1 91 ? 5.709 4.043 0.554 1.00 92.56 91 PHE A C 1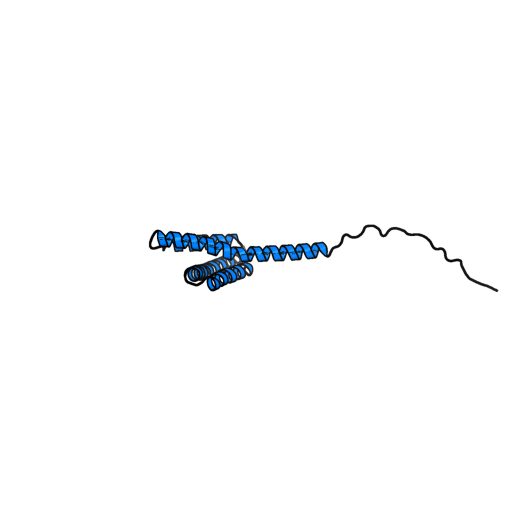
ATOM 692 O O . PHE A 1 91 ? 6.417 3.784 -0.414 1.00 92.56 91 PHE A O 1
ATOM 699 N N . VAL A 1 92 ? 6.158 4.758 1.590 1.00 90.81 92 VAL A N 1
ATOM 700 C CA . VAL A 1 92 ? 7.534 5.280 1.663 1.00 90.81 92 VAL A CA 1
ATOM 701 C C . VAL A 1 92 ? 8.565 4.150 1.598 1.00 90.81 92 VAL A C 1
ATOM 703 O O . VAL A 1 92 ? 9.528 4.252 0.839 1.00 90.81 92 VAL A O 1
ATOM 706 N N . GLU A 1 93 ? 8.347 3.055 2.329 1.00 87.88 93 GLU A N 1
ATOM 707 C CA . GLU A 1 93 ? 9.246 1.895 2.301 1.00 87.88 93 GLU A CA 1
ATOM 708 C C . GLU A 1 93 ? 9.299 1.246 0.912 1.00 87.88 93 GLU A C 1
ATOM 710 O O . GLU A 1 93 ? 10.384 0.969 0.402 1.00 87.88 93 GLU A O 1
ATOM 715 N N . VAL A 1 94 ? 8.151 1.075 0.247 1.00 88.50 94 VAL A N 1
ATOM 716 C CA . VAL A 1 94 ? 8.107 0.574 -1.136 1.00 88.50 94 VAL A CA 1
ATOM 717 C C . VAL A 1 94 ? 8.844 1.527 -2.084 1.00 88.50 94 VAL A C 1
ATOM 719 O O . VAL A 1 94 ? 9.602 1.077 -2.935 1.00 88.50 94 VAL A O 1
ATOM 722 N N . LEU A 1 95 ? 8.682 2.846 -1.940 1.00 87.12 95 LEU A N 1
ATOM 723 C CA . LEU A 1 95 ? 9.3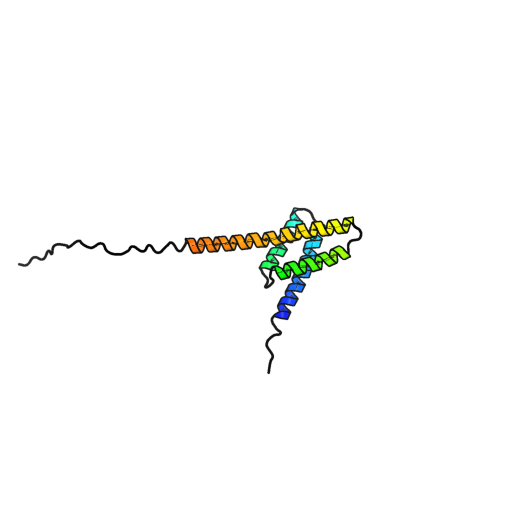66 3.829 -2.790 1.00 87.12 95 LEU A CA 1
ATOM 724 C C . LEU A 1 95 ? 10.880 3.890 -2.559 1.00 87.12 95 LEU A C 1
ATOM 726 O O . LEU A 1 95 ? 11.632 4.196 -3.489 1.00 87.12 95 LEU A O 1
ATOM 730 N N . SER A 1 96 ? 11.349 3.540 -1.361 1.00 82.94 96 SER A N 1
ATOM 731 C CA . SER A 1 96 ? 12.780 3.501 -1.051 1.00 82.94 96 SER A CA 1
ATOM 732 C C . SER A 1 96 ? 13.557 2.541 -1.970 1.00 82.94 96 SER A C 1
ATOM 734 O O . SER A 1 96 ? 14.709 2.815 -2.324 1.00 82.94 96 SER A O 1
ATOM 736 N N . THR A 1 97 ? 12.918 1.468 -2.461 1.00 75.06 97 THR A N 1
ATOM 737 C CA . THR A 1 97 ? 13.549 0.538 -3.413 1.00 75.06 97 THR A CA 1
ATOM 738 C C . THR A 1 97 ? 13.795 1.180 -4.774 1.00 75.06 97 THR A C 1
ATOM 740 O O . THR A 1 97 ? 14.786 0.872 -5.439 1.00 75.06 97 THR A O 1
ATOM 743 N N . PHE A 1 98 ? 12.927 2.109 -5.182 1.00 68.62 98 PHE A N 1
ATOM 744 C CA . PHE A 1 98 ? 13.065 2.838 -6.440 1.00 68.62 98 PHE A CA 1
ATOM 745 C C . PHE A 1 98 ? 14.190 3.875 -6.371 1.00 68.62 98 PHE A C 1
ATOM 747 O O . PHE A 1 98 ? 14.918 4.043 -7.352 1.00 68.62 98 PHE A O 1
ATOM 754 N N . GLU A 1 99 ? 14.404 4.524 -5.220 1.00 68.81 99 GLU A N 1
ATOM 755 C CA . GLU A 1 99 ? 15.538 5.441 -5.040 1.00 68.81 99 GLU A CA 1
ATOM 756 C C . GLU A 1 99 ? 16.889 4.732 -5.192 1.00 68.81 99 GLU A C 1
ATOM 758 O O . GLU A 1 99 ? 17.797 5.258 -5.842 1.00 68.81 99 GLU A O 1
ATOM 763 N N . MET A 1 100 ? 17.033 3.529 -4.626 1.00 65.88 100 MET A N 1
ATOM 764 C CA . MET A 1 100 ? 18.264 2.740 -4.762 1.00 65.88 100 MET A CA 1
ATOM 765 C C . MET A 1 100 ? 18.527 2.356 -6.223 1.00 65.88 100 MET A C 1
ATOM 767 O O . MET A 1 100 ? 19.665 2.457 -6.690 1.00 65.88 100 MET A O 1
ATOM 771 N N . GLY A 1 101 ? 17.474 2.007 -6.971 1.00 61.31 101 GLY A N 1
ATOM 772 C CA . GLY A 1 101 ? 17.552 1.774 -8.413 1.00 61.31 101 GLY A CA 1
ATOM 773 C C . GLY A 1 101 ? 18.040 3.006 -9.180 1.00 61.31 101 GLY A C 1
ATOM 774 O O . GLY A 1 101 ? 19.001 2.925 -9.945 1.00 61.31 101 GLY A O 1
ATOM 775 N N . GLN A 1 102 ? 17.442 4.174 -8.931 1.00 61.25 102 GLN A N 1
ATOM 776 C CA . GLN A 1 102 ? 17.822 5.423 -9.603 1.00 61.25 102 GLN A CA 1
ATOM 777 C C . GLN A 1 102 ? 19.261 5.858 -9.288 1.00 61.25 102 GLN A C 1
ATOM 779 O O . GLN A 1 102 ? 19.973 6.316 -10.188 1.00 61.25 102 GLN A O 1
ATOM 784 N N . ARG A 1 103 ? 19.720 5.680 -8.040 1.00 61.12 103 ARG A N 1
ATOM 785 C CA . ARG A 1 103 ? 21.116 5.946 -7.651 1.00 61.12 103 ARG A CA 1
ATOM 786 C C . ARG A 1 103 ? 22.080 5.000 -8.369 1.00 61.12 103 ARG A C 1
ATOM 788 O O . ARG A 1 103 ? 23.062 5.473 -8.933 1.00 61.12 103 ARG A O 1
ATOM 795 N N . GLY A 1 104 ? 21.767 3.706 -8.448 1.00 60.41 104 GLY A N 1
ATOM 796 C CA . GLY A 1 104 ? 22.571 2.730 -9.195 1.00 60.41 104 GLY A CA 1
ATOM 797 C C . GLY A 1 104 ? 22.730 3.094 -10.677 1.00 60.41 104 GLY A C 1
ATOM 798 O O . GLY A 1 104 ? 23.847 3.126 -11.195 1.00 60.41 104 GLY A O 1
ATOM 799 N N . PHE A 1 105 ? 21.638 3.473 -11.349 1.00 58.47 105 PHE A N 1
ATOM 800 C CA . PHE A 1 105 ? 21.689 3.950 -12.737 1.00 58.47 105 PHE A CA 1
ATOM 801 C C . PHE A 1 105 ? 22.482 5.255 -12.896 1.00 58.47 105 PHE A C 1
ATOM 803 O O . PHE A 1 105 ? 23.195 5.437 -13.887 1.00 58.47 105 PHE A O 1
ATOM 810 N N . ALA A 1 106 ? 22.379 6.176 -11.934 1.00 62.53 106 ALA A N 1
ATOM 811 C CA . ALA A 1 106 ? 23.133 7.424 -11.958 1.00 62.53 106 ALA A CA 1
ATOM 812 C C . ALA A 1 106 ? 24.645 7.201 -11.811 1.00 62.53 106 ALA A C 1
ATOM 814 O O . ALA A 1 106 ? 25.416 7.855 -12.514 1.00 62.53 106 ALA A O 1
ATOM 815 N N . GLU A 1 107 ? 25.066 6.268 -10.957 1.00 66.31 107 GLU A N 1
ATOM 816 C CA . GLU A 1 107 ? 26.479 5.932 -10.766 1.00 66.31 107 GLU A CA 1
ATOM 817 C C . GLU A 1 107 ? 27.073 5.196 -11.975 1.00 66.31 107 GLU A C 1
ATOM 819 O O . GLU A 1 107 ? 28.154 5.563 -12.432 1.00 66.31 107 GLU A O 1
ATOM 824 N N . ILE A 1 108 ? 26.345 4.253 -12.587 1.00 68.81 108 ILE A N 1
ATOM 825 C CA . ILE A 1 108 ? 26.781 3.598 -13.838 1.00 68.81 108 ILE A CA 1
ATOM 826 C C . ILE A 1 108 ? 26.956 4.631 -14.958 1.00 68.81 108 ILE A C 1
ATOM 828 O O . ILE A 1 108 ? 27.954 4.616 -15.682 1.00 68.81 108 ILE A O 1
ATOM 832 N N . ARG A 1 109 ? 26.023 5.583 -15.078 1.00 59.50 109 ARG A N 1
ATOM 833 C CA . ARG A 1 109 ? 26.128 6.678 -16.050 1.00 59.50 109 ARG A CA 1
ATOM 834 C C . ARG A 1 109 ? 27.351 7.558 -15.782 1.00 59.50 109 ARG A C 1
ATOM 836 O O . ARG A 1 109 ? 28.087 7.861 -16.717 1.00 59.50 109 ARG A O 1
ATOM 843 N N . LYS A 1 110 ? 27.593 7.956 -14.529 1.00 65.31 110 LYS A N 1
ATOM 844 C CA . LYS A 1 110 ? 28.783 8.742 -14.156 1.00 65.31 110 LYS A CA 1
ATOM 845 C C . LYS A 1 110 ? 30.077 7.985 -14.463 1.00 65.31 110 LYS A C 1
ATOM 847 O O . LYS A 1 110 ? 30.992 8.579 -15.023 1.00 65.31 110 LYS A O 1
ATOM 852 N N . ALA A 1 111 ? 30.133 6.685 -14.172 1.00 66.25 111 ALA A N 1
ATOM 853 C CA . ALA A 1 111 ? 31.285 5.837 -14.473 1.00 66.25 111 ALA A CA 1
ATOM 854 C C . ALA A 1 111 ? 31.530 5.699 -15.988 1.00 66.25 111 ALA A C 1
ATOM 856 O O . ALA A 1 111 ? 32.669 5.799 -16.440 1.00 66.25 111 ALA A O 1
ATOM 857 N N . SER A 1 112 ? 30.469 5.558 -16.792 1.00 63.03 112 SER A N 1
ATOM 858 C CA . SER A 1 112 ? 30.561 5.518 -18.259 1.00 63.03 112 SER A CA 1
ATOM 859 C C . SER A 1 112 ? 31.049 6.841 -18.864 1.00 63.03 112 SER A C 1
ATOM 861 O O . SER A 1 112 ? 31.789 6.827 -19.849 1.00 63.03 112 SER A O 1
ATOM 863 N N . VAL A 1 113 ? 30.646 7.981 -18.290 1.00 60.66 113 VAL A N 1
ATOM 864 C CA . VAL A 1 113 ? 31.091 9.319 -18.719 1.00 60.66 113 VAL A CA 1
ATOM 865 C C . VAL A 1 113 ? 32.538 9.581 -18.289 1.00 60.66 113 VAL A C 1
ATOM 867 O O . VAL A 1 113 ? 33.317 10.107 -19.074 1.00 60.66 113 VAL A O 1
ATOM 870 N N . ALA A 1 114 ? 32.936 9.152 -17.088 1.00 61.84 114 ALA A N 1
ATOM 871 C CA . ALA A 1 114 ? 34.311 9.275 -16.597 1.00 61.84 114 ALA A CA 1
ATOM 872 C C . ALA A 1 114 ? 35.312 8.364 -17.340 1.00 61.84 114 ALA A C 1
ATOM 874 O O . ALA A 1 114 ? 36.491 8.697 -17.428 1.00 61.84 114 ALA A O 1
ATOM 875 N N . GLY A 1 115 ? 34.850 7.239 -17.903 1.00 57.28 115 GLY A N 1
ATOM 876 C CA . GLY A 1 115 ? 35.655 6.347 -18.749 1.00 57.28 115 GLY A CA 1
ATOM 877 C C . GLY A 1 115 ? 35.977 6.907 -20.142 1.00 57.28 115 GLY A C 1
ATOM 878 O O . GLY A 1 115 ? 36.901 6.423 -20.791 1.00 57.28 115 GLY A O 1
ATOM 879 N N . HIS A 1 116 ? 35.268 7.948 -20.589 1.00 54.16 116 HIS A N 1
ATOM 880 C CA . HIS A 1 116 ? 35.605 8.718 -21.788 1.00 54.16 116 HIS A CA 1
ATOM 881 C C . HIS A 1 116 ? 36.373 9.972 -21.358 1.00 54.16 116 HIS A C 1
ATOM 883 O O . HIS A 1 116 ? 35.837 11.079 -21.346 1.00 54.16 116 HIS A O 1
ATOM 889 N N . GLY A 1 117 ? 37.634 9.795 -20.949 1.00 54.66 117 GLY A N 1
ATOM 890 C CA . GLY A 1 117 ? 38.522 10.926 -20.673 1.00 54.66 117 GLY A CA 1
ATOM 891 C C . GLY A 1 117 ? 38.579 11.875 -21.882 1.00 54.66 117 GLY A C 1
ATOM 892 O O . GLY A 1 117 ? 38.516 11.400 -23.021 1.00 54.66 117 GLY A O 1
ATOM 893 N N . PRO A 1 118 ? 38.666 13.204 -21.679 1.00 52.06 118 PRO A N 1
ATOM 894 C CA . PRO A 1 118 ? 38.660 14.153 -22.785 1.00 52.06 118 PRO A CA 1
ATOM 895 C C . PRO A 1 118 ? 39.783 13.805 -23.765 1.00 52.06 118 PRO A C 1
ATOM 897 O O . PRO A 1 118 ? 40.941 13.669 -23.365 1.00 52.06 118 PRO A O 1
ATOM 900 N N . LEU A 1 119 ? 39.435 13.653 -25.048 1.00 57.09 119 LEU A N 1
ATOM 901 C CA . LEU A 1 119 ? 40.407 13.548 -26.132 1.00 57.09 119 LEU A CA 1
ATOM 902 C C . LEU A 1 119 ? 41.302 14.786 -26.061 1.00 57.09 119 LE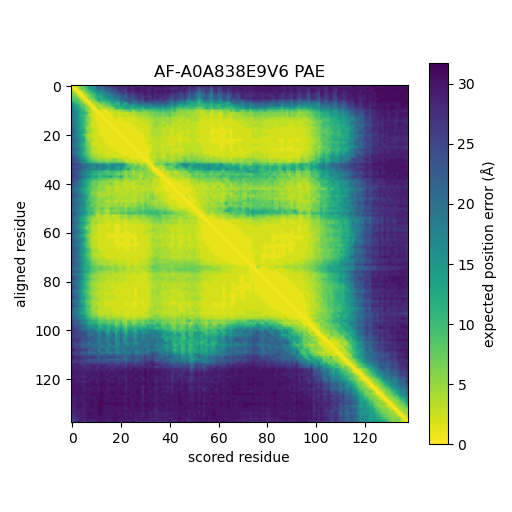U A C 1
ATOM 904 O O . LEU A 1 119 ? 40.879 15.895 -26.386 1.00 57.09 119 LEU A O 1
ATOM 908 N N . SER A 1 120 ? 42.521 14.591 -25.563 1.00 55.50 120 SER A N 1
ATOM 909 C CA . SER A 1 120 ? 43.484 15.668 -25.382 1.00 55.50 120 SER A CA 1
ATOM 910 C C . SER A 1 120 ? 43.811 16.259 -26.764 1.00 55.50 120 SER A C 1
ATOM 912 O O . SER A 1 120 ? 44.313 15.520 -27.614 1.00 55.50 120 SER A O 1
ATOM 914 N N . PRO A 1 121 ? 43.537 17.549 -27.054 1.00 52.91 121 PRO A N 1
ATOM 915 C CA . PRO A 1 121 ? 43.586 18.069 -28.426 1.00 52.91 121 PRO A CA 1
ATOM 916 C C . PRO A 1 121 ? 44.996 18.309 -28.979 1.00 52.91 121 PRO A C 1
ATOM 918 O O . PRO A 1 121 ? 45.133 18.908 -30.045 1.00 52.91 121 PRO A O 1
ATOM 921 N N . ASN A 1 122 ? 46.057 17.900 -28.279 1.00 54.62 122 ASN A N 1
ATOM 922 C CA . ASN A 1 122 ? 47.412 18.319 -28.615 1.00 54.62 122 ASN A CA 1
ATOM 923 C C . ASN A 1 122 ? 48.343 17.151 -28.956 1.00 54.62 122 ASN A C 1
ATOM 925 O O . ASN A 1 122 ? 49.241 16.796 -28.199 1.00 54.62 122 ASN A O 1
ATOM 929 N N . ALA A 1 123 ? 48.135 16.588 -30.143 1.00 53.41 123 ALA A N 1
ATOM 930 C CA . ALA A 1 123 ? 49.154 15.839 -30.870 1.00 53.41 123 ALA A CA 1
ATOM 931 C C . ALA A 1 123 ? 49.433 16.552 -32.201 1.00 53.41 123 ALA A C 1
ATOM 933 O O . ALA A 1 123 ? 49.185 16.016 -33.279 1.00 53.41 123 ALA A O 1
ATOM 934 N N . ARG A 1 124 ? 49.900 17.807 -32.143 1.00 51.97 124 ARG A N 1
ATOM 935 C CA . ARG A 1 124 ? 50.491 18.474 -33.310 1.00 51.97 124 ARG A CA 1
ATOM 936 C C . ARG A 1 124 ? 51.933 18.869 -33.022 1.00 51.97 124 ARG A C 1
ATOM 938 O O . ARG A 1 124 ? 52.210 19.634 -32.111 1.00 51.97 124 ARG A O 1
ATOM 945 N N . HIS A 1 125 ? 52.795 18.333 -33.882 1.00 53.09 125 HIS A N 1
ATOM 946 C CA . HIS A 1 125 ? 54.144 18.771 -34.224 1.00 53.09 125 HIS A CA 1
ATOM 947 C C . HIS A 1 125 ? 55.182 18.929 -33.111 1.00 53.09 125 HIS A C 1
ATOM 949 O O . HIS A 1 125 ? 55.283 19.953 -32.445 1.00 53.09 125 HIS A O 1
ATOM 955 N N . ARG A 1 126 ? 56.118 17.976 -33.102 1.00 41.59 126 ARG A N 1
ATOM 956 C CA . ARG A 1 126 ? 57.522 18.274 -32.829 1.00 41.59 126 ARG A CA 1
ATOM 957 C C . ARG A 1 126 ? 58.336 17.889 -34.069 1.00 41.59 126 ARG A C 1
ATOM 959 O O . ARG A 1 126 ? 58.371 16.698 -34.378 1.00 41.59 126 ARG A O 1
ATOM 966 N N . PRO A 1 127 ? 58.919 18.839 -34.818 1.00 55.19 127 PRO A N 1
ATOM 967 C CA . PRO A 1 127 ? 59.856 18.500 -35.871 1.00 55.19 127 PRO A CA 1
ATOM 968 C C . PRO A 1 127 ? 61.267 18.290 -35.286 1.00 55.19 127 PRO A C 1
ATOM 970 O O . PRO A 1 127 ? 61.569 18.730 -34.176 1.00 55.19 127 PRO A O 1
ATOM 973 N N . GLU A 1 128 ? 62.086 17.618 -36.094 1.00 49.09 128 GLU A N 1
ATOM 974 C CA . GLU A 1 128 ? 63.555 17.538 -36.075 1.00 49.09 128 GLU A CA 1
ATOM 975 C C . GLU A 1 128 ? 64.242 16.553 -35.117 1.00 49.09 128 GLU A C 1
ATOM 977 O O . GLU A 1 128 ? 64.398 16.789 -33.919 1.00 49.09 128 GLU A O 1
ATOM 982 N N . ARG A 1 129 ? 64.800 15.491 -35.719 1.00 44.81 129 ARG A N 1
ATOM 983 C CA . ARG A 1 129 ? 66.262 15.347 -35.819 1.00 44.81 129 ARG A CA 1
ATOM 984 C C . ARG A 1 129 ? 66.631 14.785 -37.190 1.00 44.81 129 ARG A C 1
ATOM 986 O O . ARG A 1 129 ? 66.321 13.633 -37.486 1.00 44.81 129 ARG A O 1
ATOM 993 N N . GLU A 1 130 ? 67.291 15.602 -38.002 1.00 52.69 130 GLU A N 1
ATOM 994 C CA . GLU A 1 130 ? 68.089 15.125 -39.128 1.00 52.69 130 GLU A CA 1
ATOM 995 C C . GLU A 1 130 ? 69.193 14.198 -38.595 1.00 52.69 130 GLU A C 1
ATOM 997 O O . GLU A 1 130 ? 69.903 14.520 -37.640 1.00 52.69 130 GLU A O 1
ATOM 1002 N N . LEU A 1 131 ? 69.296 13.013 -39.191 1.00 58.47 131 LEU A N 1
ATOM 1003 C CA . LEU A 1 131 ? 70.413 12.089 -39.018 1.00 58.47 131 LEU A CA 1
ATOM 1004 C C . LEU A 1 131 ? 71.442 12.412 -40.111 1.00 58.47 131 LEU A C 1
ATOM 1006 O O . LEU A 1 131 ? 71.040 12.496 -41.272 1.00 58.47 131 LEU A O 1
ATOM 1010 N N . PRO A 1 132 ? 72.743 12.558 -39.809 1.00 51.78 132 PRO A N 1
ATOM 1011 C CA . PRO A 1 132 ? 73.736 12.694 -40.863 1.00 51.78 132 PRO A CA 1
ATOM 1012 C C . PRO A 1 132 ? 73.874 11.369 -41.624 1.00 51.78 132 PRO A C 1
ATOM 1014 O O . PRO A 1 132 ? 74.054 10.300 -41.030 1.00 51.78 132 PRO A O 1
ATOM 1017 N N . GLU A 1 133 ? 73.780 11.455 -42.951 1.00 56.62 133 GLU A N 1
ATOM 1018 C CA . GLU A 1 133 ? 74.039 10.355 -43.872 1.00 56.62 133 GLU A CA 1
ATOM 1019 C C . GLU A 1 133 ? 75.452 9.802 -43.659 1.00 56.62 133 GLU A C 1
ATOM 1021 O O . GLU A 1 133 ? 76.453 10.507 -43.775 1.00 56.62 133 GLU A O 1
ATOM 1026 N N . SER A 1 134 ? 75.531 8.502 -43.386 1.00 55.72 134 SER A N 1
ATOM 1027 C CA . SER A 1 134 ? 76.759 7.729 -43.523 1.00 55.72 134 SER A CA 1
ATOM 1028 C C . SER A 1 134 ? 76.586 6.765 -44.690 1.00 55.72 134 SER A C 1
ATOM 1030 O O . SER A 1 134 ? 75.956 5.714 -44.577 1.00 55.72 134 SER A O 1
ATOM 1032 N N . ARG A 1 135 ? 77.157 7.122 -45.841 1.00 51.97 135 ARG A N 1
ATOM 1033 C CA . ARG A 1 135 ? 77.475 6.165 -46.901 1.00 51.97 135 ARG A CA 1
ATOM 1034 C C . ARG A 1 135 ? 78.871 6.441 -47.425 1.00 51.97 135 ARG A C 1
ATOM 1036 O O . ARG A 1 135 ? 79.126 7.466 -48.044 1.00 51.97 135 ARG A O 1
ATOM 1043 N N . GLY A 1 136 ? 79.758 5.494 -47.148 1.00 51.94 136 GLY A N 1
ATOM 1044 C CA . GLY A 1 136 ? 81.020 5.366 -47.851 1.00 51.94 136 GLY A CA 1
ATOM 1045 C C . GLY A 1 136 ? 80.822 4.796 -49.255 1.00 51.94 136 GLY A C 1
ATOM 1046 O O . GLY A 1 136 ? 79.926 3.989 -49.498 1.00 51.94 136 GLY A O 1
ATOM 1047 N N . ALA A 1 137 ? 81.703 5.220 -50.146 1.00 47.50 137 ALA A N 1
ATOM 1048 C CA . ALA A 1 137 ? 82.211 4.535 -51.331 1.00 47.50 137 ALA A CA 1
ATOM 1049 C C . ALA A 1 137 ? 83.537 5.271 -51.596 1.00 47.50 137 ALA A C 1
ATOM 1051 O O . ALA A 1 137 ? 83.535 6.498 -51.623 1.00 47.50 137 ALA A 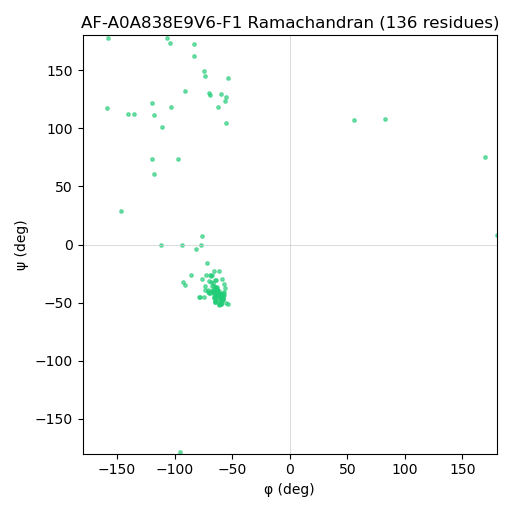O 1
ATOM 1052 N N . GLY A 1 138 ? 84.702 4.639 -51.538 1.00 44.97 138 GLY A N 1
ATOM 1053 C CA . GLY A 1 138 ? 85.184 3.629 -52.474 1.00 44.97 138 GLY A CA 1
ATOM 1054 C C . GLY A 1 138 ? 86.520 4.151 -52.990 1.00 44.97 138 GLY A C 1
ATOM 1055 O O . GLY A 1 138 ? 86.553 5.350 -53.342 1.00 44.97 138 GLY A O 1
#

pLDDT: mean 76.18, std 17.17, range [41.59, 97.44]

Foldseek 3Di:
DDDDPDPPVVVVVVVLVVLLVLVLVLLVCLLVDDDPVNLVSLLVSLVVCVVDPHDPVSNVVSLVVSLVVQLVVQPDPVSNVSSVVSSVVSVVSNCVNVVVVVVVVVVVVVVVVVVCDPPDPDPDDDDDDDDDDDDDDD

Secondary structure (DSSP, 8-state):
----SSTTHHHHHHHHHHHHHHHHHHHHHHHHS-HHHHHHHHHHHHHHHHTSS--HHHHHHHHHHHHHHHHHT-SSHHHHHHHHHHHHHHHHHHHHHHHHHHHHHHHHHHHHHHTS----S--------PPPP-----

Solvent-accessible surface area (backbone atoms only — not comparable to full-atom values): 8299 Å² total; per-residue (Å²): 141,89,86,88,84,72,73,64,59,60,53,54,53,53,49,50,55,49,47,42,52,55,47,48,51,33,55,53,48,43,72,72,54,56,77,67,63,26,51,50,39,28,43,57,50,31,52,53,44,74,74,47,96,62,52,73,64,57,53,52,50,43,48,53,54,53,49,51,55,52,47,72,68,36,90,44,76,65,50,33,51,52,47,56,52,49,50,53,54,48,50,52,50,24,49,52,49,52,53,55,52,53,50,52,55,50,51,53,50,51,51,59,54,64,71,59,63,77,81,74,90,76,87,74,86,83,84,86,80,88,75,83,87,84,79,90,80,134

Sequence (138 aa):
MSAGRQGHGGVHDAELERLRRDYTFAFLTYRLEGTEQRLQAAYDLGRKVMASELNLLDLAQVHHEVVAEALLAASDNAALRAVAAAASAFFVEVLSTFEMGQRGFAEIRKASVAGHGPLSPNARHRPERELPESRGAG

Radius of gyration: 30.08 Å; Cα contacts (8 Å, |Δi|>4): 70; chains: 1; bounding box: 100×28×68 Å